Protein AF-A0A0G0BRN9-F1 (afdb_monomer)

Organism: NCBI:txid1618740

Radius of gyration: 18.32 Å; Cα contacts (8 Å, |Δi|>4): 24; chains: 1; bounding box: 37×25×51 Å

Mean predicted aligned error: 8.35 Å

Structure (mmCIF, N/CA/C/O backbone):
data_AF-A0A0G0BRN9-F1
#
_entry.id   AF-A0A0G0BRN9-F1
#
loop_
_atom_site.group_PDB
_atom_site.id
_atom_site.type_symbol
_atom_site.label_atom_id
_atom_site.label_alt_id
_atom_site.label_comp_id
_atom_site.label_asym_id
_atom_site.label_entity_id
_atom_site.label_seq_id
_atom_site.pdbx_PDB_ins_code
_atom_site.Cartn_x
_atom_site.Cartn_y
_atom_site.Cartn_z
_atom_site.occupancy
_atom_site.B_iso_or_equiv
_atom_site.auth_seq_id
_atom_site.auth_comp_id
_atom_site.auth_asym_id
_atom_site.auth_atom_id
_atom_site.pdbx_PDB_model_num
ATOM 1 N N . MET A 1 1 ? -11.555 0.083 39.338 1.00 55.12 1 MET A N 1
ATOM 2 C CA . MET A 1 1 ? -12.150 1.039 38.373 1.00 55.12 1 MET A CA 1
ATOM 3 C C . MET A 1 1 ? -11.479 1.001 36.987 1.00 55.12 1 MET A C 1
ATOM 5 O O . MET A 1 1 ? -11.588 1.959 36.244 1.00 55.12 1 MET A O 1
ATOM 9 N N . SER A 1 2 ? -10.832 -0.098 36.585 1.00 61.47 2 SER A N 1
ATOM 10 C CA . SER A 1 2 ? -10.077 -0.186 35.316 1.00 61.47 2 SER A CA 1
ATOM 11 C C . SER A 1 2 ? -10.735 -1.122 34.291 1.00 61.47 2 SER A C 1
ATOM 13 O O . SER A 1 2 ? -10.640 -0.893 33.092 1.00 61.47 2 SER A O 1
ATOM 15 N N . THR A 1 3 ? -11.468 -2.141 34.750 1.00 64.94 3 THR A N 1
ATOM 16 C CA . THR A 1 3 ? -12.097 -3.153 33.884 1.00 64.94 3 THR A CA 1
ATOM 17 C C . THR A 1 3 ? -13.224 -2.586 33.019 1.00 64.94 3 THR A C 1
ATOM 19 O O . THR A 1 3 ? -13.322 -2.924 31.845 1.00 64.94 3 THR A O 1
ATOM 22 N N . ASN A 1 4 ? -14.040 -1.677 33.564 1.00 77.12 4 ASN A N 1
ATOM 23 C CA . ASN A 1 4 ? -15.174 -1.101 32.830 1.00 77.12 4 ASN A CA 1
ATOM 24 C C . ASN A 1 4 ? -14.725 -0.242 31.642 1.00 77.12 4 ASN A C 1
ATOM 26 O O . ASN A 1 4 ? -15.350 -0.295 30.592 1.00 77.12 4 ASN A O 1
ATOM 30 N N . TYR A 1 5 ? -13.605 0.472 31.774 1.00 82.06 5 TYR A N 1
ATOM 31 C CA . TYR A 1 5 ? -13.055 1.294 30.695 1.00 82.06 5 TYR A CA 1
ATOM 32 C C . TYR A 1 5 ? -12.632 0.450 29.485 1.00 82.06 5 TYR A C 1
ATOM 34 O O . TYR A 1 5 ? -12.930 0.794 28.344 1.00 82.06 5 TYR A O 1
ATOM 42 N N . ILE A 1 6 ? -11.993 -0.698 29.737 1.00 85.62 6 ILE A N 1
ATOM 43 C CA . ILE A 1 6 ? -11.594 -1.637 28.681 1.00 85.62 6 ILE A CA 1
ATOM 44 C C . ILE A 1 6 ? -12.840 -2.194 27.980 1.00 85.62 6 ILE A C 1
ATOM 46 O O . ILE A 1 6 ? -12.909 -2.189 26.754 1.00 85.62 6 ILE A O 1
ATOM 50 N N . VAL A 1 7 ? -13.851 -2.617 28.748 1.00 88.56 7 VAL A N 1
ATOM 51 C CA . VAL A 1 7 ? -15.100 -3.172 28.197 1.00 88.56 7 VAL A CA 1
ATOM 52 C C . VAL A 1 7 ? -15.873 -2.135 27.375 1.00 88.56 7 VAL A C 1
ATOM 54 O O . VAL A 1 7 ? -16.408 -2.470 26.320 1.00 88.56 7 VAL A O 1
ATOM 57 N N . GLU A 1 8 ? -15.930 -0.882 27.822 1.00 88.75 8 GLU A N 1
ATOM 58 C CA . GLU A 1 8 ? -16.593 0.198 27.085 1.00 88.75 8 GLU A CA 1
ATOM 59 C C . GLU A 1 8 ? -15.870 0.553 25.784 1.00 88.75 8 GLU A C 1
ATOM 61 O O . GLU A 1 8 ? -16.531 0.766 24.768 1.00 88.75 8 GLU A O 1
ATOM 66 N N . ASN A 1 9 ? -14.535 0.578 25.782 1.00 88.44 9 ASN A N 1
ATOM 67 C CA . ASN A 1 9 ? -13.767 0.818 24.561 1.00 88.44 9 ASN A CA 1
ATOM 68 C C . ASN A 1 9 ? -13.937 -0.320 23.548 1.00 88.44 9 ASN A C 1
ATOM 70 O O . ASN A 1 9 ? -14.198 -0.045 22.381 1.00 88.44 9 ASN A O 1
ATOM 74 N N . LEU A 1 10 ? -13.889 -1.580 23.994 1.00 87.81 10 LEU A N 1
ATOM 75 C CA . LEU A 1 10 ? -14.141 -2.731 23.120 1.00 87.81 10 LEU A CA 1
ATOM 76 C C . LEU A 1 10 ? -15.544 -2.693 22.505 1.00 87.81 10 LEU A C 1
ATOM 78 O O . LEU A 1 10 ? -15.690 -2.927 21.309 1.00 87.81 10 LEU A O 1
ATOM 82 N N . LYS A 1 11 ? -16.577 -2.361 23.292 1.00 88.12 11 LYS A N 1
ATOM 83 C CA . LYS A 1 11 ? -17.941 -2.200 22.759 1.00 88.12 11 LYS A CA 1
ATOM 84 C C . LYS A 1 11 ? -18.003 -1.114 21.686 1.00 88.12 11 LYS A C 1
ATOM 86 O O . LYS A 1 11 ? -18.560 -1.356 20.624 1.00 88.12 11 LYS A O 1
ATOM 91 N N . LYS A 1 12 ? -17.372 0.040 21.926 1.00 88.75 12 LYS A N 1
ATOM 92 C CA . LYS A 1 12 ? -17.312 1.135 20.945 1.00 88.75 12 LYS A CA 1
ATOM 93 C C . LYS A 1 12 ? -16.586 0.735 19.661 1.00 88.75 12 LYS A C 1
ATOM 95 O O . LYS A 1 12 ? -17.018 1.133 18.587 1.00 88.75 12 LYS A O 1
ATOM 100 N N . GLU A 1 13 ? -15.488 -0.011 19.741 1.00 87.38 13 GLU A N 1
ATOM 101 C CA . GLU A 1 13 ? -14.775 -0.477 18.543 1.00 87.38 13 GLU A CA 1
ATOM 102 C C . GLU A 1 13 ? -15.612 -1.460 17.721 1.00 87.38 13 GLU A C 1
ATOM 104 O O . GLU A 1 13 ? -15.640 -1.354 16.497 1.00 87.38 13 GLU A O 1
ATOM 109 N N . ILE A 1 14 ? -16.337 -2.365 18.386 1.00 87.12 14 ILE A N 1
ATOM 110 C CA . ILE A 1 14 ? -17.242 -3.314 17.726 1.00 87.12 14 ILE A CA 1
ATOM 111 C C . ILE A 1 14 ? -18.425 -2.581 17.082 1.00 87.12 14 ILE A C 1
ATOM 113 O O . ILE A 1 14 ? -18.739 -2.851 15.928 1.00 87.12 14 ILE A O 1
ATOM 117 N N . ASP A 1 15 ? -19.046 -1.629 17.782 1.00 87.56 15 ASP A N 1
ATOM 118 C CA . ASP A 1 15 ? -20.169 -0.848 17.241 1.00 87.56 15 ASP A CA 1
ATOM 119 C C . ASP A 1 15 ? -19.747 0.014 16.036 1.00 87.56 15 ASP A C 1
ATOM 121 O O . ASP A 1 15 ? -20.524 0.210 15.102 1.00 87.56 15 ASP A O 1
ATOM 125 N N . ASN A 1 16 ? -18.505 0.509 16.029 1.00 83.56 16 ASN A N 1
ATOM 126 C CA . ASN A 1 16 ? -17.943 1.280 14.915 1.00 83.56 16 ASN A CA 1
ATOM 127 C C . ASN A 1 16 ? -17.389 0.403 13.781 1.00 83.56 16 ASN A C 1
ATOM 129 O O . ASN A 1 16 ? -17.002 0.926 12.729 1.00 83.56 16 ASN A O 1
ATOM 133 N N . PHE A 1 17 ? -17.329 -0.916 13.963 1.00 81.94 17 PHE A N 1
ATOM 134 C CA . PHE A 1 17 ? -16.851 -1.822 12.933 1.00 81.94 17 PHE A CA 1
ATOM 135 C C . PHE A 1 17 ? -17.896 -1.934 11.818 1.00 81.94 17 PHE A C 1
ATOM 137 O O . PHE A 1 17 ? -18.902 -2.631 11.932 1.00 81.94 17 PHE A O 1
ATOM 144 N N . SER A 1 18 ? -17.639 -1.259 10.699 1.00 74.50 18 SER A N 1
ATOM 145 C CA . SER A 1 18 ? -18.416 -1.417 9.472 1.00 74.50 18 SER A CA 1
ATOM 146 C C . SER A 1 18 ? -17.532 -2.026 8.389 1.00 74.50 18 SER A C 1
ATOM 148 O O . SER A 1 18 ? -16.484 -1.486 8.036 1.00 74.50 18 SER A O 1
ATOM 150 N N . SER A 1 19 ? -17.941 -3.181 7.861 1.00 71.75 19 SER A N 1
ATOM 151 C CA . SER A 1 19 ? -17.256 -3.798 6.727 1.00 71.75 19 SER A CA 1
ATOM 152 C C . SER A 1 19 ? -17.679 -3.071 5.452 1.00 71.75 19 SER A C 1
ATOM 154 O O . SER A 1 19 ? -18.702 -3.380 4.843 1.00 71.75 19 SER A O 1
ATOM 156 N N . GLN A 1 20 ? -16.927 -2.036 5.085 1.00 69.00 20 GLN A N 1
ATOM 157 C CA . GLN A 1 20 ? -17.119 -1.347 3.816 1.00 69.00 20 GLN A CA 1
ATOM 158 C C . GLN A 1 20 ? -16.468 -2.168 2.701 1.00 69.00 20 GLN A C 1
ATOM 160 O O . GLN A 1 20 ? -15.248 -2.313 2.648 1.00 69.00 20 GLN A O 1
ATOM 165 N N . ILE A 1 21 ? -17.287 -2.707 1.797 1.00 71.56 21 ILE A N 1
ATOM 166 C CA . ILE A 1 21 ? -16.801 -3.348 0.574 1.00 71.56 21 ILE A CA 1
ATOM 167 C C . ILE A 1 21 ? -16.377 -2.228 -0.376 1.00 71.56 21 ILE A C 1
ATOM 169 O O . ILE A 1 21 ? -17.218 -1.554 -0.973 1.00 71.56 21 ILE A O 1
ATOM 173 N N . LYS A 1 22 ? -15.069 -2.002 -0.490 1.00 75.50 22 LYS A N 1
ATOM 174 C CA . LYS A 1 22 ? -14.489 -0.982 -1.363 1.00 75.50 22 LYS A CA 1
ATOM 175 C C . LYS A 1 22 ? -13.728 -1.652 -2.501 1.00 75.50 22 LYS A C 1
ATOM 177 O O . LYS A 1 22 ? -12.920 -2.546 -2.276 1.00 75.50 22 LYS A O 1
ATOM 182 N N . ALA A 1 23 ? -13.998 -1.216 -3.730 1.00 80.00 23 ALA A N 1
ATOM 183 C CA . ALA A 1 23 ? -13.178 -1.586 -4.874 1.00 80.00 23 ALA A CA 1
ATOM 184 C C . ALA A 1 23 ? -11.877 -0.777 -4.813 1.00 80.00 23 ALA A C 1
ATOM 186 O O . ALA A 1 23 ? -11.897 0.452 -4.903 1.00 80.00 23 ALA A O 1
ATOM 187 N N . GLU A 1 24 ? -10.757 -1.466 -4.631 1.00 84.25 24 GLU A N 1
ATOM 188 C CA . GLU A 1 24 ? -9.433 -0.856 -4.545 1.00 84.25 24 GLU A CA 1
ATOM 189 C C . GL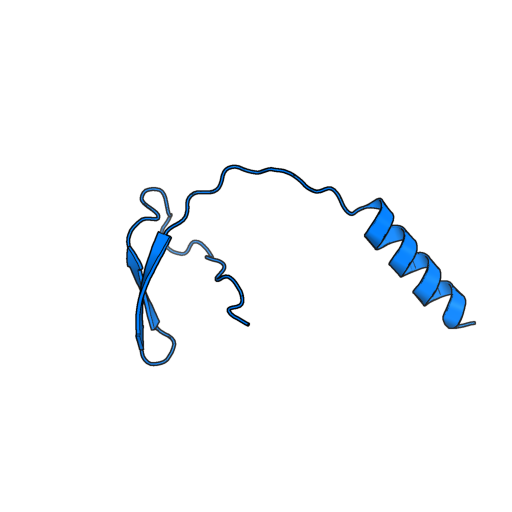U A 1 24 ? -8.564 -1.301 -5.718 1.00 84.25 24 GLU A C 1
ATOM 191 O O . GLU A 1 24 ? -8.722 -2.395 -6.265 1.00 84.25 24 GLU A O 1
ATOM 196 N N . LYS A 1 25 ? -7.653 -0.422 -6.136 1.00 86.81 25 LYS A N 1
ATOM 197 C CA . LYS A 1 25 ? -6.703 -0.718 -7.207 1.00 86.81 25 LYS A CA 1
ATOM 198 C C . LYS A 1 25 ? -5.527 -1.446 -6.582 1.00 86.81 25 LYS A C 1
ATOM 200 O O . LYS A 1 25 ? -4.842 -0.884 -5.736 1.00 86.81 25 LYS A O 1
ATOM 205 N N . ILE A 1 26 ? -5.312 -2.688 -6.995 1.00 90.00 26 ILE A N 1
ATOM 206 C CA . ILE A 1 26 ? -4.247 -3.536 -6.462 1.00 90.00 26 ILE A CA 1
ATOM 207 C C . ILE A 1 26 ? -3.069 -3.627 -7.434 1.00 90.00 26 ILE A C 1
ATOM 209 O O . ILE A 1 26 ? -3.206 -3.420 -8.642 1.00 90.00 26 ILE A O 1
ATOM 213 N N . GLY A 1 27 ? -1.901 -3.938 -6.885 1.00 91.75 27 GLY A N 1
ATOM 214 C CA . GLY A 1 27 ? -0.713 -4.325 -7.635 1.00 91.75 27 GLY A CA 1
ATOM 215 C C . GLY A 1 27 ? -0.138 -5.625 -7.094 1.00 91.75 27 GLY A C 1
ATOM 216 O O . GLY A 1 27 ? -0.518 -6.091 -6.020 1.00 91.75 27 GLY A O 1
ATOM 217 N N . HIS A 1 28 ? 0.799 -6.196 -7.839 1.00 92.44 28 HIS A N 1
ATOM 218 C CA . HIS A 1 28 ? 1.500 -7.418 -7.473 1.00 92.44 28 HIS A CA 1
ATOM 219 C C . HIS A 1 28 ? 2.981 -7.124 -7.278 1.00 92.44 28 HIS A C 1
ATOM 221 O O . HIS A 1 28 ? 3.628 -6.531 -8.144 1.00 92.44 28 HIS A O 1
ATOM 227 N N . VAL A 1 29 ? 3.519 -7.544 -6.136 1.00 93.19 29 VAL A N 1
ATOM 228 C CA . VAL A 1 29 ? 4.952 -7.451 -5.862 1.00 93.19 29 VAL A CA 1
ATOM 229 C C . VAL A 1 29 ? 5.680 -8.425 -6.779 1.00 93.19 29 VAL A C 1
ATOM 231 O O . VAL A 1 29 ? 5.363 -9.612 -6.805 1.00 93.19 29 VAL A O 1
ATOM 234 N N . LEU A 1 30 ? 6.633 -7.909 -7.545 1.00 94.00 30 LEU A N 1
ATOM 235 C CA . LEU A 1 30 ? 7.508 -8.710 -8.390 1.00 94.00 30 LEU A CA 1
ATOM 236 C C . LEU A 1 30 ? 8.753 -9.136 -7.613 1.00 94.00 30 LEU A C 1
ATOM 238 O O . LEU A 1 30 ? 9.129 -10.301 -7.634 1.00 94.00 30 LEU A O 1
ATOM 242 N N . GLU A 1 31 ? 9.393 -8.179 -6.937 1.00 93.56 31 GLU A N 1
ATOM 243 C CA . GLU A 1 31 ? 10.690 -8.361 -6.284 1.00 93.56 31 GLU A CA 1
ATOM 244 C C . GLU A 1 31 ? 10.740 -7.529 -4.998 1.00 93.56 31 GLU A C 1
ATOM 246 O O . GLU A 1 31 ? 10.193 -6.425 -4.945 1.00 93.56 31 GLU A O 1
ATOM 251 N N . VAL A 1 32 ? 11.413 -8.045 -3.969 1.00 93.50 32 VAL A N 1
ATOM 252 C CA . VAL A 1 32 ? 11.689 -7.329 -2.717 1.00 93.50 32 VAL A CA 1
ATOM 253 C C . VAL A 1 32 ? 13.173 -7.446 -2.417 1.00 93.50 32 VAL A C 1
ATOM 255 O O . VAL A 1 32 ? 13.724 -8.546 -2.436 1.00 93.50 32 VAL A O 1
ATOM 258 N N . PHE A 1 33 ? 13.812 -6.318 -2.133 1.00 92.69 33 PHE A N 1
ATOM 259 C CA . PHE A 1 33 ? 15.223 -6.252 -1.793 1.00 92.69 33 PHE A CA 1
ATOM 260 C C . PHE A 1 33 ? 15.474 -5.150 -0.765 1.00 92.69 33 PHE A C 1
ATOM 262 O O . PHE A 1 33 ? 15.164 -3.995 -1.027 1.00 92.69 33 PHE A O 1
ATOM 269 N N . ASP A 1 34 ? 16.024 -5.516 0.394 1.00 93.56 34 ASP A N 1
ATOM 270 C CA . ASP A 1 34 ? 16.498 -4.598 1.446 1.00 93.56 34 ASP A CA 1
ATOM 271 C C . ASP A 1 34 ? 15.566 -3.398 1.736 1.00 93.56 34 ASP A C 1
ATOM 273 O O . ASP A 1 34 ? 15.960 -2.235 1.724 1.00 93.56 34 ASP A O 1
ATOM 277 N N . GLY A 1 35 ? 14.271 -3.677 1.923 1.00 90.69 35 GLY A N 1
ATOM 278 C CA . GLY A 1 35 ? 13.260 -2.650 2.211 1.00 90.69 35 GLY A CA 1
ATOM 279 C C . GLY A 1 35 ? 12.697 -1.911 0.989 1.00 90.69 35 GLY A C 1
ATOM 280 O O . GLY A 1 35 ? 11.809 -1.074 1.145 1.00 90.69 35 GLY A O 1
ATOM 281 N N . ILE A 1 36 ? 13.143 -2.241 -0.224 1.00 93.06 36 ILE A N 1
ATOM 282 C CA . ILE A 1 36 ? 12.609 -1.737 -1.494 1.00 93.06 36 ILE A CA 1
ATOM 283 C C . ILE A 1 36 ? 11.790 -2.845 -2.167 1.00 93.06 36 ILE A C 1
ATOM 285 O O . ILE A 1 36 ? 12.253 -3.975 -2.313 1.00 93.06 36 ILE A O 1
ATOM 289 N N . ALA A 1 37 ? 10.574 -2.526 -2.612 1.00 93.88 37 ALA A N 1
ATOM 290 C CA . ALA A 1 37 ? 9.714 -3.446 -3.354 1.00 93.88 37 ALA A CA 1
ATOM 291 C C . ALA A 1 37 ? 9.463 -2.925 -4.772 1.00 93.88 37 ALA A C 1
ATOM 293 O O . ALA A 1 37 ? 9.084 -1.769 -4.968 1.00 93.88 37 ALA A O 1
ATOM 294 N N . LYS A 1 38 ? 9.630 -3.795 -5.767 1.00 93.56 38 LYS A N 1
ATOM 295 C CA . L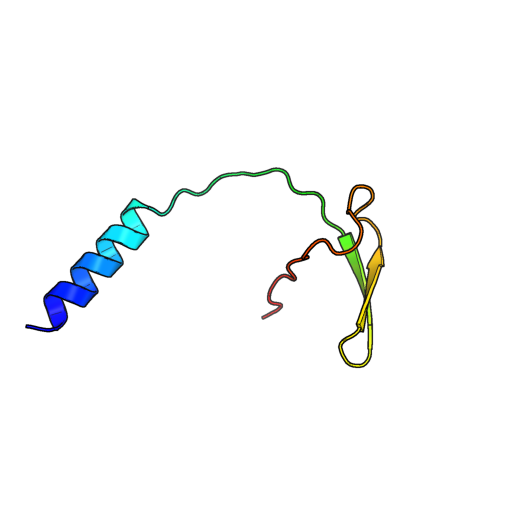YS A 1 38 ? 9.233 -3.540 -7.151 1.00 93.56 38 LYS A CA 1
ATOM 296 C C . LYS A 1 38 ? 7.845 -4.123 -7.366 1.00 93.56 38 LYS A C 1
ATOM 298 O O . LYS A 1 38 ? 7.647 -5.326 -7.215 1.00 93.56 38 LYS A O 1
ATOM 303 N N . VAL A 1 39 ? 6.886 -3.275 -7.717 1.00 94.06 39 VAL A N 1
ATOM 304 C CA . VAL A 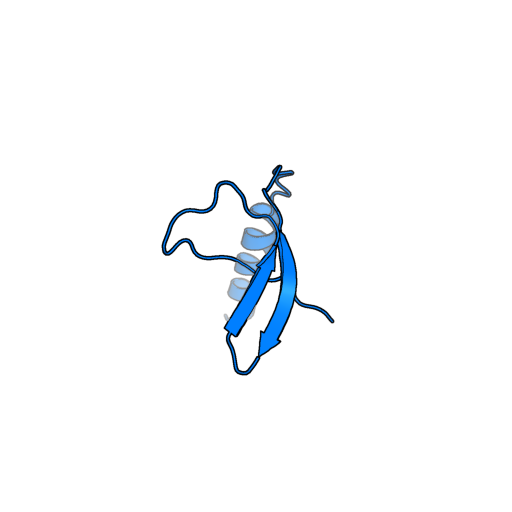1 39 ? 5.472 -3.647 -7.851 1.00 94.06 39 VAL A CA 1
ATOM 305 C C . VAL A 1 39 ? 5.017 -3.401 -9.285 1.00 94.06 39 VAL A C 1
ATOM 307 O O . VAL A 1 39 ? 5.380 -2.397 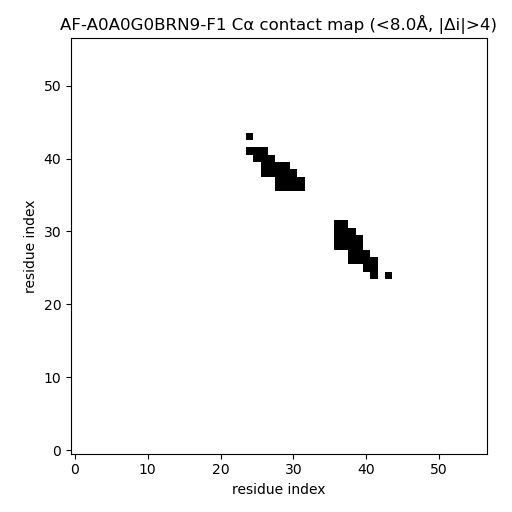-9.892 1.00 94.06 39 VAL A O 1
ATOM 310 N N . SER A 1 40 ? 4.235 -4.330 -9.829 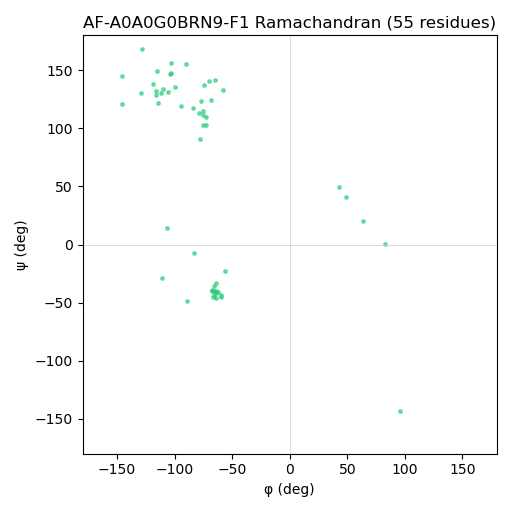1.00 93.56 40 SER A N 1
ATOM 311 C CA . SER A 1 40 ? 3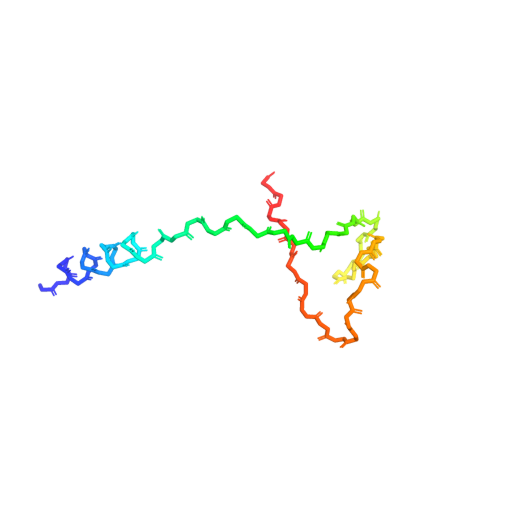.534 -4.188 -11.107 1.00 93.56 40 SER A CA 1
ATOM 312 C C . SER A 1 40 ? 2.051 -3.911 -10.876 1.00 93.56 40 SER A C 1
ATOM 314 O O . SER A 1 40 ? 1.463 -4.425 -9.925 1.00 93.56 40 SER A O 1
ATOM 316 N N . GLY A 1 41 ? 1.427 -3.130 -11.755 1.00 91.44 41 GLY A N 1
ATOM 317 C CA . GLY A 1 41 ? 0.049 -2.664 -11.595 1.00 91.44 41 GLY A CA 1
ATOM 318 C C . GLY A 1 41 ? -0.005 -1.269 -10.977 1.00 91.44 41 GLY A C 1
ATOM 319 O O . GLY A 1 41 ? 0.834 -0.434 -11.306 1.00 91.44 41 GLY A O 1
ATOM 320 N N . LEU A 1 42 ? -1.006 -1.008 -10.123 1.00 91.75 42 LEU A N 1
ATOM 321 C CA . LEU A 1 42 ? -1.231 0.306 -9.496 1.00 91.75 42 LEU A CA 1
ATOM 322 C C . LEU A 1 42 ? -1.211 1.473 -10.506 1.00 9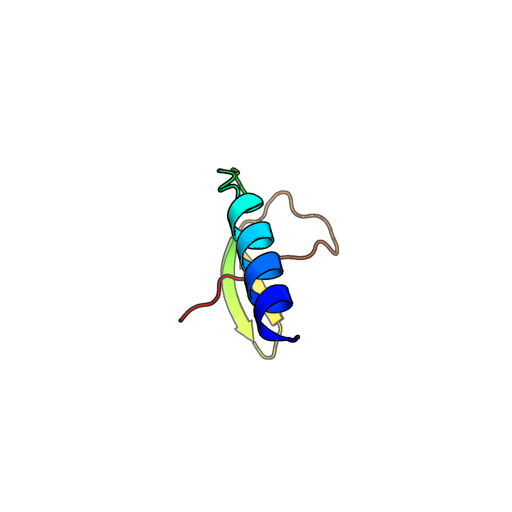1.75 42 LEU A C 1
ATOM 324 O O . LEU A 1 42 ? -0.665 2.531 -10.224 1.00 91.75 42 LEU A O 1
ATOM 328 N N . SER A 1 43 ? -1.811 1.294 -11.689 1.00 89.06 43 SER A N 1
ATOM 329 C CA . SER A 1 43 ? -1.685 2.225 -12.827 1.00 89.06 43 SER A CA 1
ATOM 330 C C . SER A 1 43 ? -2.095 3.671 -12.536 1.00 89.06 43 SER A C 1
ATOM 332 O O . SER A 1 43 ? -1.641 4.579 -13.220 1.00 89.06 43 SER A O 1
ATOM 334 N N . ASP A 1 44 ? -2.932 3.882 -11.522 1.00 90.88 44 ASP A N 1
ATOM 335 C CA . ASP A 1 44 ? -3.450 5.197 -11.143 1.00 90.88 44 ASP A CA 1
ATOM 336 C C . ASP A 1 44 ? -2.824 5.757 -9.854 1.00 90.88 44 ASP A C 1
ATOM 338 O O . ASP A 1 44 ? -3.377 6.689 -9.265 1.00 90.88 44 ASP A O 1
ATOM 342 N N . ILE A 1 45 ? -1.714 5.178 -9.383 1.00 92.19 45 ILE A N 1
ATOM 343 C CA . ILE A 1 45 ? -1.015 5.646 -8.182 1.00 92.19 45 ILE A CA 1
ATOM 344 C C . ILE A 1 45 ? -0.340 6.996 -8.421 1.00 92.19 45 ILE A C 1
ATOM 346 O O . ILE A 1 45 ? 0.236 7.255 -9.484 1.00 92.19 45 ILE A O 1
ATOM 350 N N . LYS A 1 46 ? -0.386 7.871 -7.418 1.00 92.38 46 LYS A N 1
ATOM 351 C CA . LYS A 1 46 ? 0.317 9.155 -7.455 1.00 92.38 46 LYS A CA 1
ATOM 352 C C . LYS A 1 46 ? 1.730 9.032 -6.892 1.00 92.38 46 LYS A C 1
ATOM 354 O O . LYS A 1 46 ? 2.029 8.183 -6.055 1.00 92.38 46 LYS A O 1
ATOM 359 N N . SER A 1 47 ? 2.604 9.939 -7.326 1.00 93.31 47 SER A N 1
ATOM 360 C CA . SER A 1 47 ? 3.930 10.074 -6.718 1.00 93.31 47 SER A CA 1
ATOM 361 C C . SER A 1 47 ? 3.792 10.358 -5.218 1.00 93.31 47 SER A C 1
ATOM 363 O O . SER A 1 47 ? 2.992 11.210 -4.825 1.00 93.31 47 SER A O 1
ATOM 365 N N . SER A 1 48 ? 4.565 9.642 -4.400 1.00 93.12 48 SER A N 1
ATOM 366 C CA . SER A 1 48 ? 4.551 9.719 -2.929 1.00 93.12 48 SER A CA 1
ATOM 367 C C . SER A 1 48 ? 3.242 9.286 -2.251 1.00 93.12 48 SER A C 1
ATOM 369 O O . SER A 1 48 ? 2.998 9.649 -1.100 1.00 93.12 48 SER A O 1
ATOM 371 N N . GLU A 1 49 ? 2.395 8.509 -2.927 1.00 92.88 49 GLU A N 1
ATOM 372 C CA . GLU A 1 49 ? 1.220 7.903 -2.300 1.00 92.88 49 GLU A CA 1
ATOM 373 C C . GLU A 1 49 ? 1.615 6.728 -1.391 1.00 92.88 49 GLU A C 1
ATOM 375 O O . GLU A 1 49 ? 2.471 5.909 -1.732 1.00 92.88 49 GLU A O 1
ATOM 380 N N . MET A 1 50 ? 0.993 6.647 -0.213 1.00 92.69 50 MET A N 1
ATOM 381 C CA . MET A 1 50 ? 1.234 5.564 0.737 1.00 92.69 50 MET A CA 1
ATOM 382 C C . MET A 1 50 ? 0.505 4.299 0.289 1.00 92.69 50 MET A C 1
ATOM 384 O O . MET A 1 50 ? -0.715 4.293 0.145 1.00 92.69 50 MET A O 1
ATOM 388 N N . VAL A 1 51 ? 1.254 3.212 0.131 1.00 92.38 51 VAL A N 1
ATOM 389 C CA . VAL A 1 51 ? 0.713 1.886 -0.180 1.00 92.38 51 VAL A CA 1
ATOM 390 C C . VAL A 1 51 ? 0.699 1.010 1.066 1.00 92.38 51 VAL A C 1
ATOM 392 O O . VAL A 1 51 ? 1.566 1.122 1.931 1.00 92.38 51 VAL A O 1
ATOM 395 N N . THR A 1 52 ? -0.291 0.125 1.157 1.00 91.88 52 THR A N 1
ATOM 396 C CA . THR A 1 52 ? -0.392 -0.862 2.236 1.00 91.88 52 THR A CA 1
ATOM 397 C C . THR A 1 52 ? -0.118 -2.247 1.673 1.00 91.88 52 THR A C 1
ATOM 399 O O . THR A 1 52 ? -0.663 -2.620 0.637 1.00 91.88 52 THR A O 1
ATOM 402 N N . PHE A 1 53 ? 0.718 -3.014 2.368 1.00 91.00 53 PHE A N 1
ATOM 403 C CA . PHE A 1 53 ? 1.003 -4.400 2.023 1.00 91.00 53 PHE A CA 1
ATOM 404 C C . PHE A 1 53 ? 0.179 -5.326 2.923 1.00 91.00 53 PHE A C 1
ATOM 406 O O . PHE A 1 53 ? 0.109 -5.087 4.133 1.00 91.00 53 PHE A O 1
ATOM 413 N N . PRO A 1 54 ? -0.450 -6.377 2.372 1.00 86.75 54 PRO A N 1
ATOM 414 C CA . PRO A 1 54 ? -1.109 -7.374 3.196 1.00 86.75 54 PRO A CA 1
ATOM 415 C C . PRO A 1 54 ? -0.069 -8.112 4.043 1.00 86.75 54 PRO A C 1
ATOM 417 O O . PRO A 1 54 ? 1.031 -8.420 3.583 1.00 86.75 54 PRO A O 1
ATOM 420 N N . ILE A 1 55 ? -0.430 -8.420 5.286 1.00 78.94 55 ILE A N 1
ATOM 421 C CA . ILE A 1 55 ?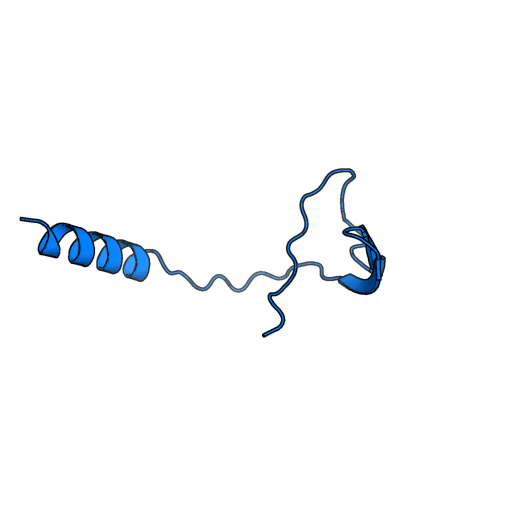 0.403 -9.243 6.162 1.00 78.94 55 ILE A CA 1
ATOM 422 C C . ILE A 1 55 ? 0.321 -10.679 5.643 1.00 78.94 55 ILE A C 1
ATOM 424 O O . ILE A 1 55 ? -0.724 -11.324 5.751 1.00 78.94 55 ILE A O 1
ATOM 428 N N . GLN A 1 56 ? 1.414 -11.179 5.071 1.00 63.75 56 GLN A N 1
ATOM 429 C CA . GLN A 1 56 ? 1.554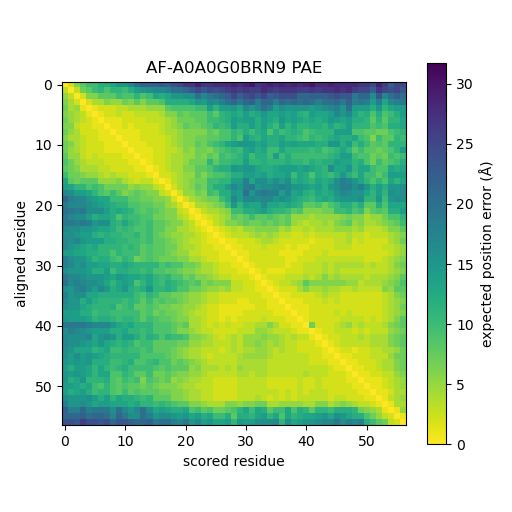 -12.600 4.781 1.00 63.75 56 GLN A CA 1
ATOM 430 C C . GLN A 1 56 ? 1.845 -13.303 6.115 1.00 63.75 56 GLN A C 1
ATOM 432 O O . GLN A 1 56 ? 2.869 -13.033 6.740 1.00 63.75 56 GLN A O 1
ATOM 437 N N . ARG A 1 57 ? 0.889 -14.102 6.602 1.00 51.06 57 ARG A N 1
ATOM 438 C CA . ARG A 1 57 ? 1.081 -14.951 7.786 1.00 51.06 57 ARG A CA 1
ATOM 439 C C . ARG A 1 57 ? 1.988 -16.131 7.480 1.00 51.06 57 ARG A C 1
ATOM 441 O O . ARG A 1 57 ? 1.892 -16.644 6.343 1.00 51.06 57 ARG A O 1
#

pLDDT: mean 85.38, std 10.34, range [51.06, 94.06]

Secondary structure (DSSP, 8-state):
--HHHHHHHHHHHHHT----------EEEEEEETTEEEEEE-TTPPTTPPP------

InterPro domains:
  IPR023366 ATP synthase subunit alpha, N-terminal domain-like superfamily [G3DSA:2.40.30.20] (1-56)
  IPR036121 ATPase, F1/V1/A1 complex, alpha/beta subunit, N-terminal domain superfamily [SSF50615] (10-54)

Solvent-accessible surface area (backbone atoms only — not comparable to full-atom values): 4057 Å² total; per-residue (Å²): 140,62,68,64,59,54,54,52,52,52,50,52,54,57,75,67,62,70,90,76,90,70,94,75,86,65,61,45,79,76,46,76,53,98,94,44,74,45,66,46,68,44,86,86,68,59,91,92,60,90,81,85,79,82,83,81,128

Sequence (57 aa):
MSTNYIVENLKKEIDNFSSQIKAEKIGHVLEVFDGIAKVSGLSDIKSSEMVTFPIQR

Nearest PDB structures (foldseek):
  6d6s-assembly1_B  TM=3.621E-01  e=9.803E+00  Escherichia coli K-12
  8g5y-assembly1_LE  TM=1.610E-01  e=4.600E+00  Homo sapiens

Foldseek 3Di:
DPVVVVVVVVVVVVVPDDDDPDDDWDWAFDDDDDNDTDIGGPVVDDPPDDDDDDDDD